Protein AF-A0A4Y2PBG9-F1 (afdb_monomer)

Organism: Araneus ventricosus (NCBI:txid182803)

Radius of gyration: 22.36 Å; Cα contacts (8 Å, |Δi|>4): 54; chains: 1; bounding box: 76×32×53 Å

Sequence (111 aa):
MTSKYPTTISFREKHNHELNTAKTLKHRDLSDDIKLKFIKLFRQDHSVASALKCHKTDLTLQYGDQYYVIAADGKYLPTYSVVNHLFKRVFHMEYGQYSEGEILQSLKEKL

Solvent-accessible surface area (backbone atoms only — not comparable to full-atom values): 6871 Å² total; per-residue (Å²): 139,80,68,97,73,71,88,80,86,78,86,79,89,76,64,100,60,77,74,93,42,78,67,61,74,48,78,64,68,62,41,66,70,55,52,52,50,51,53,54,35,45,76,66,74,36,49,65,70,53,39,51,48,52,52,50,54,52,45,40,69,74,42,49,90,51,24,69,68,50,53,69,37,44,44,75,36,64,54,69,68,60,48,42,54,50,48,52,52,52,50,36,69,77,60,48,91,54,52,75,68,52,46,56,50,58,56,61,76,75,108

Foldseek 3Di:
DDDPDDDDDDDPPDDPDDCPDVVVVDQDDADPVVLVQLLVCVVVVDDLVRSLVVLLVVLCVVQPVCSVVQCVRCNRRPDSVVSVVSSVVSCCVVPPPDDPVRSVVVVVVVD

Secondary structure (DSSP, 8-state):
---SS----------SS-SSSTTTTSPPPPPHHHHHHHHHHHHTT--HHHHHHHHHHHHHHHHGGGHHHHHTSTTTS--HHHHHHHHHHHHHHHHTT--HHHHHHHHHTT-

Mean predicted aligned error: 11.77 Å

pLDDT: mean 83.09, std 12.68, range [49.38, 97.38]

Structure (mmCIF, N/CA/C/O backbone):
data_AF-A0A4Y2PBG9-F1
#
_entry.id   AF-A0A4Y2PBG9-F1
#
loop_
_atom_site.group_PDB
_atom_site.id
_atom_site.type_symbol
_atom_site.label_atom_id
_atom_site.label_alt_id
_atom_site.label_comp_id
_atom_site.label_asym_id
_atom_site.label_entity_id
_atom_site.label_seq_id
_atom_site.pdbx_PDB_ins_code
_atom_site.Cartn_x
_atom_site.Cartn_y
_atom_site.Cartn_z
_atom_site.occupancy
_atom_site.B_iso_or_equiv
_atom_site.auth_seq_id
_atom_site.auth_comp_id
_atom_site.auth_asym_id
_atom_site.auth_atom_id
_atom_site.pdbx_PDB_model_num
ATOM 1 N N . MET A 1 1 ? 48.448 -15.660 -22.461 1.00 51.66 1 MET A N 1
ATOM 2 C CA . MET A 1 1 ? 47.494 -15.907 -23.564 1.00 51.66 1 MET A CA 1
ATOM 3 C C . MET A 1 1 ? 46.320 -14.950 -23.394 1.00 51.66 1 MET A C 1
ATOM 5 O O . MET A 1 1 ? 45.398 -15.251 -22.650 1.00 51.66 1 MET A O 1
ATOM 9 N N . THR A 1 2 ? 46.390 -13.756 -23.975 1.00 61.50 2 THR A N 1
ATOM 10 C CA . THR A 1 2 ? 45.297 -12.770 -23.956 1.00 61.50 2 THR A CA 1
ATOM 11 C C . THR A 1 2 ? 44.381 -13.024 -2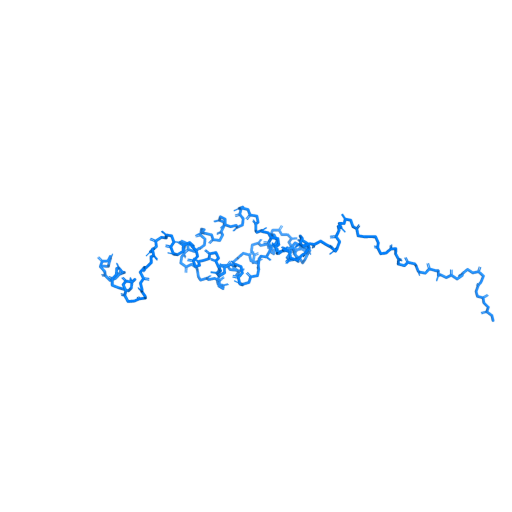5.156 1.00 61.50 2 THR A C 1
ATOM 13 O O . THR A 1 2 ? 44.857 -13.128 -26.284 1.00 61.50 2 THR A O 1
ATOM 16 N N . SER A 1 3 ? 43.075 -13.199 -24.915 1.00 69.50 3 SER A N 1
ATOM 17 C CA . SER A 1 3 ? 42.082 -13.439 -25.975 1.00 69.50 3 SER A CA 1
ATOM 18 C C . SER A 1 3 ? 42.067 -12.277 -26.972 1.00 69.50 3 SER A C 1
ATOM 20 O O . SER A 1 3 ? 42.042 -11.117 -26.565 1.00 69.50 3 SER A O 1
ATOM 22 N N . LYS A 1 4 ? 42.047 -12.589 -28.276 1.00 80.12 4 LYS A N 1
ATOM 23 C CA . LYS A 1 4 ? 42.030 -11.616 -29.387 1.00 80.12 4 LYS A CA 1
ATOM 24 C C . LYS A 1 4 ? 40.812 -10.677 -29.348 1.00 80.12 4 LYS A C 1
ATOM 26 O O . LYS A 1 4 ? 40.863 -9.600 -29.931 1.00 80.12 4 LYS A O 1
ATOM 31 N N . TYR A 1 5 ? 39.751 -11.066 -28.636 1.00 78.12 5 TYR A N 1
ATOM 32 C CA . TYR A 1 5 ? 38.536 -10.275 -28.444 1.00 78.12 5 TYR A CA 1
ATOM 33 C C . TYR A 1 5 ? 38.080 -10.377 -26.982 1.00 78.12 5 TYR A C 1
ATOM 35 O O . TYR A 1 5 ? 37.309 -11.275 -26.632 1.00 78.12 5 TYR A O 1
ATOM 43 N N . PRO A 1 6 ? 38.586 -9.514 -26.089 1.00 83.00 6 PRO A N 1
ATOM 44 C CA . PRO A 1 6 ? 38.102 -9.475 -24.718 1.00 83.00 6 PRO A CA 1
ATOM 45 C C . PRO A 1 6 ? 36.649 -8.982 -24.697 1.00 83.00 6 PRO A C 1
ATOM 47 O O . PRO A 1 6 ? 36.304 -8.001 -25.352 1.00 83.00 6 PRO A O 1
ATOM 50 N N . THR A 1 7 ? 35.783 -9.655 -23.935 1.00 82.44 7 THR A N 1
ATOM 51 C CA . THR A 1 7 ? 34.431 -9.144 -23.670 1.00 82.44 7 THR A CA 1
ATOM 52 C C . THR A 1 7 ? 34.541 -8.003 -22.668 1.00 82.44 7 THR A C 1
ATOM 54 O O . THR A 1 7 ? 34.834 -8.222 -21.495 1.00 82.44 7 THR A O 1
ATOM 57 N N . THR A 1 8 ? 34.337 -6.775 -23.134 1.00 80.44 8 THR A N 1
ATOM 58 C CA . THR A 1 8 ? 34.349 -5.583 -22.284 1.00 80.44 8 THR A CA 1
ATOM 59 C C . THR A 1 8 ? 32.931 -5.280 -21.814 1.00 80.44 8 THR A C 1
ATOM 61 O O . THR A 1 8 ? 32.081 -4.873 -22.603 1.00 80.44 8 THR A O 1
ATOM 64 N N . ILE A 1 9 ? 32.672 -5.465 -20.519 1.00 81.25 9 ILE A N 1
ATOM 65 C CA . ILE A 1 9 ? 31.427 -5.038 -19.874 1.00 81.25 9 ILE A CA 1
ATOM 66 C C . ILE A 1 9 ? 31.662 -3.632 -19.322 1.00 81.25 9 ILE A C 1
ATOM 68 O O . ILE A 1 9 ? 32.533 -3.433 -18.480 1.00 81.25 9 ILE A O 1
ATOM 72 N N . SER A 1 10 ? 30.895 -2.653 -19.801 1.00 80.38 10 SER A N 1
ATOM 73 C CA . SER A 1 10 ? 30.950 -1.272 -19.313 1.00 80.38 10 SER A CA 1
ATOM 74 C C . SER A 1 10 ? 29.605 -0.869 -18.715 1.00 80.38 10 SER A C 1
ATOM 76 O O . SER A 1 10 ? 28.598 -0.845 -19.432 1.00 80.38 10 SER A O 1
ATOM 78 N N . PHE A 1 11 ? 29.585 -0.502 -17.436 1.00 80.06 11 PHE A N 1
ATOM 79 C CA . PHE A 1 11 ? 28.423 0.124 -16.810 1.00 80.06 11 PHE A CA 1
ATOM 80 C C . PHE A 1 11 ? 28.412 1.608 -17.169 1.00 80.06 11 PHE A C 1
ATOM 82 O O . PHE A 1 11 ? 29.394 2.313 -16.970 1.00 80.06 11 PHE A O 1
ATOM 89 N N . ARG A 1 12 ? 27.315 2.080 -17.767 1.00 79.44 12 ARG A N 1
ATOM 90 C CA . ARG A 1 12 ? 27.200 3.475 -18.223 1.00 79.44 12 ARG A CA 1
ATOM 91 C C . ARG A 1 12 ? 26.675 4.425 -17.148 1.00 79.44 12 ARG A C 1
ATOM 93 O O . ARG A 1 12 ? 26.706 5.622 -17.389 1.00 79.44 12 ARG A O 1
ATOM 100 N N . GLU A 1 13 ? 26.138 3.897 -16.042 1.00 71.81 13 GLU A N 1
ATOM 101 C CA . GLU A 1 13 ? 25.534 4.659 -14.928 1.00 71.81 13 GLU A CA 1
ATOM 102 C C . GLU A 1 13 ? 24.562 5.768 -15.382 1.00 71.81 13 GLU A C 1
ATOM 104 O O . GLU A 1 13 ? 24.340 6.770 -14.708 1.00 71.81 13 GLU A O 1
ATOM 109 N N . LYS A 1 14 ? 23.957 5.600 -16.565 1.00 77.69 14 LYS A N 1
ATOM 110 C CA . LYS A 1 14 ? 22.992 6.546 -17.118 1.00 77.69 14 LYS A CA 1
ATOM 111 C C . LYS A 1 14 ? 21.604 6.161 -16.647 1.00 77.69 14 LYS A C 1
ATOM 113 O O . LYS A 1 14 ? 21.014 5.204 -17.144 1.00 77.69 14 LYS A O 1
ATOM 118 N N . HIS A 1 15 ? 21.087 6.947 -15.718 1.00 73.06 15 HIS A N 1
ATOM 119 C CA . HIS A 1 15 ? 19.697 6.889 -15.303 1.00 73.06 15 HIS A CA 1
ATOM 120 C C . HIS A 1 15 ? 18.864 7.794 -16.211 1.00 73.06 15 HIS A C 1
ATOM 122 O O . HIS A 1 15 ? 19.316 8.843 -16.665 1.00 73.06 15 HIS A O 1
ATOM 128 N N . ASN A 1 16 ? 17.631 7.386 -16.491 1.00 71.81 16 ASN A N 1
ATOM 129 C CA . ASN A 1 16 ? 16.661 8.191 -17.240 1.00 71.81 16 ASN A CA 1
ATOM 130 C C . ASN A 1 16 ? 15.957 9.245 -16.360 1.00 71.81 16 ASN A C 1
ATOM 132 O O . ASN A 1 16 ? 14.939 9.803 -16.760 1.00 71.81 16 ASN A O 1
ATOM 136 N N . HIS A 1 17 ? 16.478 9.485 -15.157 1.00 63.84 17 HIS A N 1
ATOM 137 C CA . HIS A 1 17 ? 15.985 10.449 -14.183 1.00 63.84 17 HIS A CA 1
ATOM 138 C C . HIS A 1 17 ? 17.124 10.885 -13.253 1.00 63.84 17 HIS A C 1
ATOM 140 O O . HIS A 1 17 ? 18.128 10.188 -13.103 1.00 63.84 17 HIS A O 1
ATOM 146 N N . GLU A 1 18 ? 16.963 12.047 -12.625 1.00 75.19 18 GLU A N 1
ATOM 147 C CA . GLU A 1 18 ? 17.912 12.568 -11.643 1.00 75.19 18 GLU A CA 1
ATOM 148 C C . GLU A 1 18 ? 17.862 11.735 -10.358 1.00 75.19 18 GLU A C 1
ATOM 150 O O . GLU A 1 18 ? 16.796 11.556 -9.773 1.00 75.19 18 GLU A O 1
ATOM 155 N N . LEU A 1 19 ? 19.016 11.236 -9.908 1.00 72.81 19 LEU A N 1
ATOM 156 C CA . LEU A 1 19 ? 19.114 10.466 -8.665 1.00 72.81 19 LEU A CA 1
ATOM 157 C C . LEU A 1 19 ? 19.357 11.342 -7.431 1.00 72.81 19 LEU A C 1
ATOM 159 O O . LEU A 1 19 ? 18.851 11.037 -6.356 1.00 72.81 19 LEU A O 1
ATOM 163 N N . ASN A 1 20 ? 20.071 12.460 -7.585 1.00 71.75 20 ASN A N 1
ATOM 164 C CA . ASN A 1 20 ? 20.517 13.322 -6.484 1.00 71.75 20 ASN A CA 1
ATOM 165 C C . ASN A 1 20 ? 19.610 14.542 -6.263 1.00 71.75 20 ASN A C 1
ATOM 167 O O . ASN A 1 20 ? 20.096 15.645 -6.020 1.00 71.75 20 ASN A O 1
ATOM 171 N N . THR A 1 21 ? 18.291 14.378 -6.356 1.00 72.69 21 THR A N 1
ATOM 172 C CA . THR A 1 21 ? 17.345 15.439 -5.994 1.00 72.69 21 THR A CA 1
ATOM 173 C C . THR A 1 21 ? 16.477 15.039 -4.809 1.00 72.69 21 THR A C 1
ATOM 175 O O . THR A 1 21 ? 16.159 13.876 -4.588 1.00 72.69 21 THR A O 1
ATOM 178 N N . ALA A 1 22 ? 16.013 16.027 -4.038 1.00 66.88 22 ALA A N 1
ATOM 179 C CA . ALA A 1 22 ? 15.063 15.780 -2.949 1.00 66.88 22 ALA A CA 1
ATOM 180 C C . ALA A 1 22 ? 13.763 15.106 -3.441 1.00 66.88 22 ALA A C 1
ATOM 182 O O . ALA A 1 22 ? 13.047 14.491 -2.655 1.00 66.88 22 ALA A O 1
ATOM 183 N N . LYS A 1 23 ? 13.458 15.197 -4.746 1.00 63.59 23 LYS A N 1
ATOM 184 C CA . LYS A 1 23 ? 12.358 14.471 -5.394 1.00 63.59 23 LYS A CA 1
ATOM 185 C C . LYS A 1 23 ? 12.576 12.958 -5.421 1.00 63.59 23 LYS A C 1
ATOM 187 O O . LYS A 1 23 ? 11.588 12.248 -5.290 1.00 63.59 23 LYS A O 1
ATOM 192 N N . THR A 1 24 ? 13.808 12.463 -5.527 1.00 60.94 24 THR A N 1
ATOM 193 C CA . THR A 1 24 ? 14.105 11.020 -5.486 1.00 60.94 24 THR A CA 1
ATOM 194 C C . THR A 1 24 ? 13.801 10.409 -4.116 1.00 60.94 24 THR A C 1
ATOM 196 O O . THR A 1 24 ? 13.465 9.234 -4.026 1.00 60.94 24 THR A O 1
ATOM 199 N N . LEU A 1 25 ? 13.873 11.216 -3.049 1.00 60.94 25 LEU A N 1
ATOM 200 C CA . LEU A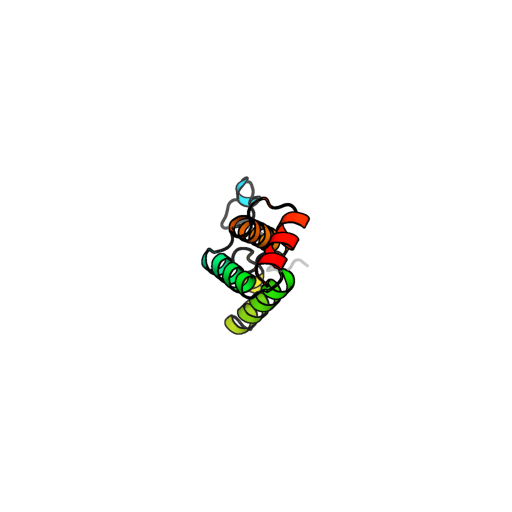 1 25 ? 13.501 10.818 -1.686 1.00 60.94 25 LEU A CA 1
ATOM 201 C C . LEU A 1 25 ? 11.990 10.898 -1.425 1.00 60.94 25 LEU A C 1
ATOM 203 O O . LEU A 1 25 ? 11.514 10.383 -0.413 1.00 60.94 25 LEU A O 1
ATOM 207 N N . LYS A 1 26 ? 11.216 11.552 -2.302 1.00 63.03 26 LYS A N 1
ATOM 208 C CA . LYS A 1 26 ? 9.762 11.614 -2.150 1.00 63.03 26 LYS A CA 1
ATOM 209 C C . LYS A 1 26 ? 9.162 10.290 -2.599 1.00 63.03 26 LYS A C 1
ATOM 211 O O . LYS A 1 26 ? 9.272 9.906 -3.761 1.00 63.03 26 LYS A O 1
ATOM 216 N N . HIS A 1 27 ? 8.475 9.616 -1.680 1.00 65.38 27 HIS A N 1
ATOM 217 C CA . HIS A 1 27 ? 7.612 8.501 -2.043 1.00 65.38 27 HIS A CA 1
ATOM 218 C C . HIS A 1 27 ? 6.594 8.974 -3.082 1.00 65.38 27 HIS A C 1
ATOM 220 O O . HIS A 1 27 ? 5.948 10.007 -2.908 1.00 65.38 27 HIS A O 1
ATOM 226 N N . ARG A 1 28 ? 6.492 8.231 -4.184 1.00 70.44 28 ARG A N 1
ATOM 227 C CA . ARG A 1 28 ? 5.559 8.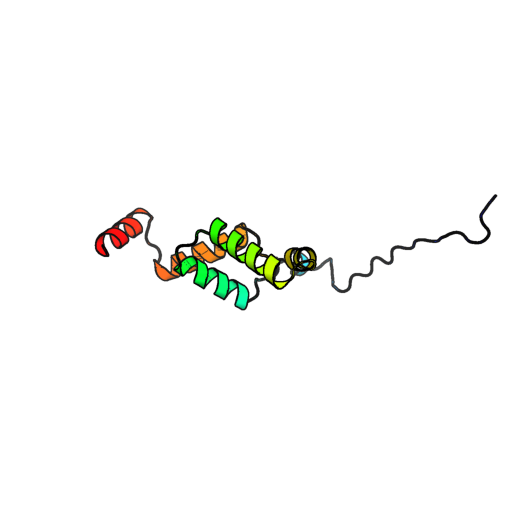538 -5.263 1.00 70.44 28 ARG A CA 1
ATOM 228 C C . ARG A 1 28 ? 4.130 8.455 -4.732 1.00 70.44 28 ARG A C 1
ATOM 230 O O . ARG A 1 28 ? 3.766 7.458 -4.111 1.00 70.44 28 ARG A O 1
ATOM 237 N N . ASP A 1 29 ? 3.338 9.493 -4.983 1.00 77.94 29 ASP A N 1
ATOM 238 C CA . ASP A 1 29 ? 1.928 9.497 -4.603 1.00 77.94 29 ASP A CA 1
ATOM 239 C C . ASP A 1 29 ? 1.171 8.377 -5.322 1.00 77.94 29 ASP A C 1
ATOM 241 O O . ASP A 1 29 ? 1.445 8.060 -6.485 1.00 77.94 29 ASP A O 1
ATOM 245 N N . LEU A 1 30 ? 0.182 7.794 -4.634 1.00 83.31 30 LEU A N 1
ATOM 246 C CA . LEU A 1 30 ? -0.731 6.854 -5.277 1.00 83.31 30 LEU A CA 1
ATOM 247 C C . LEU A 1 30 ? -1.444 7.521 -6.449 1.00 83.31 30 LEU A C 1
ATOM 249 O O . LEU A 1 30 ? -1.854 8.683 -6.359 1.00 83.31 30 LEU A O 1
ATOM 253 N N . SER A 1 31 ? -1.701 6.723 -7.485 1.00 87.81 31 SER A N 1
ATOM 254 C CA . SER A 1 31 ? -2.682 7.086 -8.505 1.00 87.81 31 SER A CA 1
ATOM 255 C C . SER A 1 31 ? -4.046 7.359 -7.868 1.00 87.81 31 SER A C 1
ATOM 257 O O . SER A 1 31 ? -4.463 6.635 -6.956 1.00 87.81 31 SER A O 1
ATOM 259 N N . ASP A 1 32 ? -4.764 8.366 -8.360 1.00 90.00 32 ASP A N 1
ATOM 260 C CA . ASP A 1 32 ? -6.076 8.731 -7.817 1.00 90.00 32 ASP A CA 1
ATOM 261 C C . ASP A 1 32 ? -7.106 7.605 -7.981 1.00 90.00 32 ASP A C 1
ATOM 263 O O . ASP A 1 32 ? -7.881 7.350 -7.059 1.00 90.00 32 ASP A O 1
ATOM 267 N N . ASP A 1 33 ? -7.019 6.828 -9.063 1.00 92.12 33 ASP A N 1
ATOM 268 C CA . ASP A 1 33 ? -7.843 5.629 -9.271 1.00 92.12 33 ASP A CA 1
ATOM 269 C C . ASP A 1 33 ? -7.669 4.598 -8.151 1.00 92.12 33 ASP A C 1
ATOM 271 O O . ASP A 1 33 ? -8.630 3.998 -7.664 1.00 92.12 33 ASP A O 1
ATOM 275 N N . ILE A 1 34 ? -6.426 4.403 -7.706 1.00 93.19 34 ILE A N 1
ATOM 276 C CA . ILE A 1 34 ? -6.098 3.413 -6.682 1.00 93.19 34 ILE A CA 1
ATOM 277 C C . ILE A 1 34 ? -6.505 3.943 -5.312 1.00 93.19 34 ILE A C 1
ATOM 279 O O . ILE A 1 34 ? -7.076 3.189 -4.522 1.00 93.19 34 ILE A O 1
ATOM 283 N N . LYS A 1 35 ? -6.315 5.243 -5.045 1.00 93.31 35 LYS A N 1
ATOM 284 C CA . LYS A 1 35 ? -6.869 5.884 -3.842 1.00 93.31 35 LYS A CA 1
ATOM 285 C C . LYS A 1 35 ? -8.380 5.675 -3.769 1.00 93.31 35 LYS A C 1
ATOM 287 O O . LYS A 1 35 ? -8.875 5.230 -2.736 1.00 93.31 35 LYS A O 1
ATOM 292 N N . LEU A 1 36 ? -9.101 5.941 -4.859 1.00 94.62 36 LEU A N 1
ATOM 293 C CA . LEU A 1 36 ? -10.552 5.776 -4.916 1.00 94.62 36 LEU A CA 1
ATOM 294 C C . LEU A 1 36 ? -10.965 4.313 -4.711 1.00 94.62 36 LEU A C 1
ATOM 296 O O . LEU A 1 36 ? -11.927 4.043 -3.992 1.00 94.62 36 LEU A O 1
ATOM 300 N N . LYS A 1 37 ? -10.221 3.365 -5.289 1.00 95.44 37 LYS A N 1
ATOM 301 C CA . LYS A 1 37 ? -10.430 1.929 -5.065 1.00 95.44 37 LYS A CA 1
ATOM 302 C C . LYS A 1 37 ? -10.283 1.550 -3.589 1.00 95.44 37 LYS A C 1
ATOM 304 O O . LYS A 1 37 ? -11.157 0.870 -3.060 1.00 95.44 37 LYS A O 1
ATOM 309 N N . PHE A 1 38 ? -9.236 2.018 -2.907 1.00 96.00 38 PHE A N 1
ATOM 310 C CA . PHE A 1 38 ? -9.068 1.773 -1.470 1.00 96.00 38 PHE A CA 1
ATOM 311 C C . PHE A 1 38 ? -10.178 2.411 -0.634 1.00 96.00 38 PHE A C 1
ATOM 313 O O . PHE A 1 38 ? -10.709 1.752 0.252 1.00 96.00 38 PHE A O 1
ATOM 320 N N . ILE A 1 39 ? -10.589 3.642 -0.950 1.00 94.25 39 ILE A N 1
ATOM 321 C CA . ILE A 1 39 ? -11.712 4.306 -0.267 1.00 94.25 39 ILE A CA 1
ATOM 322 C C . ILE A 1 39 ? -12.996 3.476 -0.389 1.00 94.25 39 ILE A C 1
ATOM 324 O O . ILE A 1 39 ? -13.704 3.298 0.600 1.00 94.25 39 ILE A O 1
ATOM 328 N N . LYS A 1 40 ? -13.285 2.927 -1.577 1.00 95.19 40 LYS A N 1
ATOM 329 C CA . LYS A 1 40 ? -14.437 2.034 -1.779 1.00 95.19 40 LYS A CA 1
ATOM 330 C C . LYS A 1 40 ? -14.346 0.777 -0.912 1.00 95.19 40 LYS A C 1
ATOM 332 O O . LYS A 1 40 ? -15.336 0.431 -0.282 1.00 95.19 40 LYS A O 1
ATOM 337 N N . LEU A 1 41 ? -13.172 0.148 -0.835 1.00 95.81 41 LEU A N 1
ATOM 338 C CA . LEU A 1 41 ? -12.954 -1.030 0.014 1.00 95.81 41 LEU A CA 1
ATOM 339 C C . LEU A 1 41 ? -13.155 -0.707 1.502 1.00 95.81 41 LEU A C 1
ATOM 341 O O . LEU A 1 41 ? -13.781 -1.483 2.214 1.00 95.81 41 LEU A O 1
ATOM 345 N N . PHE A 1 42 ? -12.682 0.445 1.977 1.00 94.25 42 PHE A N 1
ATOM 346 C CA . PHE A 1 42 ? -12.871 0.844 3.377 1.00 94.25 42 PHE A CA 1
ATOM 347 C C . PHE A 1 42 ? -14.341 1.050 3.737 1.00 94.25 42 PHE A C 1
ATOM 349 O O . PHE A 1 42 ? -14.762 0.655 4.815 1.00 94.25 42 PHE A O 1
ATOM 356 N N . ARG A 1 43 ? -15.131 1.610 2.814 1.00 90.69 43 ARG A N 1
ATOM 357 C CA . ARG A 1 43 ? -16.588 1.758 2.972 1.00 90.69 43 ARG A CA 1
ATOM 358 C C . ARG A 1 43 ? -17.352 0.437 2.922 1.00 90.69 43 ARG A C 1
ATOM 360 O O . ARG A 1 43 ? -18.524 0.405 3.262 1.00 90.69 43 ARG A O 1
ATOM 367 N N . GLN A 1 44 ? -16.700 -0.625 2.462 1.00 91.88 44 GLN A N 1
ATOM 368 C CA . GLN A 1 44 ? -17.194 -2.000 2.482 1.00 91.88 44 GLN A CA 1
ATOM 369 C C . GLN A 1 44 ? -16.628 -2.769 3.690 1.00 91.88 44 GLN A C 1
ATOM 371 O O . GLN A 1 44 ? -16.474 -3.985 3.630 1.00 91.88 44 GLN A O 1
ATOM 376 N N . ASP A 1 45 ? -16.243 -2.056 4.754 1.00 89.19 45 ASP A N 1
ATOM 377 C CA .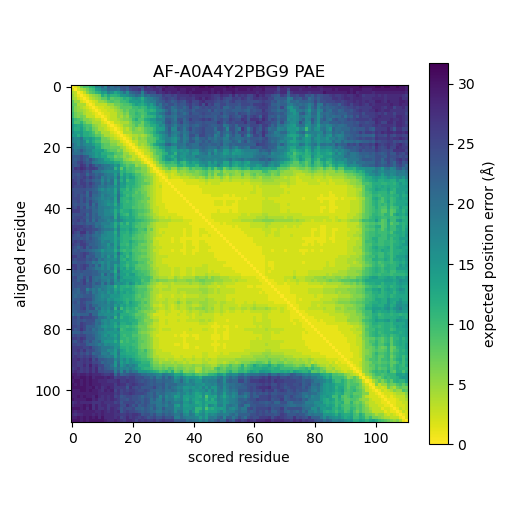 ASP A 1 45 ? -15.718 -2.597 6.013 1.00 89.19 45 ASP A CA 1
ATOM 378 C C . ASP A 1 45 ? -14.411 -3.402 5.891 1.00 89.19 45 ASP A C 1
ATOM 380 O O . ASP A 1 45 ? -14.026 -4.156 6.791 1.00 89.19 45 ASP A O 1
ATOM 384 N N . HIS A 1 46 ? -13.653 -3.224 4.803 1.00 94.00 46 HIS A N 1
ATOM 385 C CA . HIS A 1 46 ? -12.330 -3.831 4.712 1.00 94.00 46 HIS A CA 1
ATOM 386 C C . HIS A 1 46 ? -11.322 -3.099 5.601 1.00 94.00 46 HIS A C 1
ATOM 388 O O . HIS A 1 46 ? -11.076 -1.899 5.462 1.00 94.00 46 HIS A O 1
ATOM 394 N N . SER A 1 47 ? -10.620 -3.866 6.437 1.00 93.88 47 SER A N 1
ATOM 395 C CA . SER A 1 47 ? -9.409 -3.395 7.109 1.00 93.88 47 SER A CA 1
ATOM 396 C C . SER A 1 47 ? -8.293 -3.088 6.105 1.00 93.88 47 SER A C 1
ATOM 398 O O . SER A 1 47 ? -8.273 -3.615 4.992 1.00 93.88 47 SER A O 1
ATOM 400 N N . VAL A 1 48 ? -7.296 -2.299 6.518 1.00 95.75 48 VAL A N 1
ATOM 401 C CA . VAL A 1 48 ? -6.111 -1.969 5.699 1.00 95.75 48 VAL A CA 1
ATOM 402 C C . VAL A 1 48 ? -5.456 -3.224 5.109 1.00 95.75 48 VAL A C 1
ATOM 404 O O . VAL A 1 48 ? -5.148 -3.268 3.918 1.00 95.75 48 VAL A O 1
ATOM 407 N N . ALA A 1 49 ? -5.269 -4.264 5.928 1.00 96.69 49 ALA A N 1
ATOM 408 C CA . ALA A 1 49 ? -4.662 -5.522 5.499 1.00 96.69 49 ALA A CA 1
ATOM 409 C C . ALA A 1 49 ? -5.543 -6.279 4.492 1.00 96.69 49 ALA A C 1
ATOM 411 O O . ALA A 1 49 ? -5.039 -6.766 3.477 1.00 96.69 49 ALA A O 1
ATOM 412 N N . SER A 1 50 ? -6.853 -6.346 4.750 1.00 97.38 50 SER A N 1
ATOM 413 C CA . SER A 1 50 ? -7.819 -6.997 3.860 1.00 97.38 50 SER A CA 1
ATOM 414 C C . SER A 1 50 ? -7.912 -6.274 2.512 1.00 97.38 50 SER A C 1
ATOM 416 O O . SER A 1 50 ? -7.777 -6.902 1.463 1.00 97.38 50 SER A O 1
ATOM 418 N N . ALA A 1 51 ? -8.018 -4.943 2.526 1.00 97.25 51 ALA A N 1
ATOM 419 C CA . ALA A 1 51 ? -8.078 -4.119 1.323 1.00 97.25 51 ALA A CA 1
ATOM 420 C C . ALA A 1 51 ? -6.810 -4.258 0.465 1.00 97.25 51 ALA A C 1
ATOM 422 O O . ALA A 1 51 ? -6.891 -4.392 -0.756 1.00 97.25 51 ALA A O 1
ATOM 423 N N . LEU A 1 52 ? -5.627 -4.283 1.094 1.00 96.88 52 LEU A N 1
ATOM 424 C CA . LEU A 1 52 ? -4.362 -4.536 0.395 1.00 96.88 52 LEU A CA 1
ATOM 425 C C . LEU A 1 52 ? -4.311 -5.923 -0.233 1.00 96.88 52 LEU A C 1
ATOM 427 O O . LEU A 1 52 ? -3.805 -6.067 -1.344 1.00 96.88 52 LEU A O 1
ATOM 431 N N . LYS A 1 53 ? -4.822 -6.940 0.465 1.00 97.19 53 LYS A N 1
ATOM 432 C CA . LYS A 1 53 ? -4.899 -8.299 -0.069 1.00 97.19 53 LYS A CA 1
ATOM 433 C C . LYS A 1 53 ? -5.810 -8.350 -1.296 1.00 97.19 53 LYS A C 1
ATOM 435 O O . LYS A 1 53 ? -5.368 -8.850 -2.322 1.00 97.19 53 LYS A O 1
ATOM 440 N N . CYS A 1 54 ? -7.011 -7.772 -1.223 1.00 96.88 54 CYS A N 1
ATOM 441 C CA . CYS A 1 54 ? -7.912 -7.648 -2.374 1.00 96.88 54 CYS A CA 1
ATOM 442 C C . CYS A 1 54 ? -7.230 -6.935 -3.545 1.00 96.88 54 CYS A C 1
ATOM 444 O O . CYS A 1 54 ? -7.203 -7.456 -4.655 1.00 96.88 54 CYS A O 1
ATOM 446 N N . HIS A 1 55 ? -6.593 -5.789 -3.292 1.00 96.62 55 HIS A N 1
ATOM 447 C CA . HIS A 1 55 ? -5.917 -5.033 -4.341 1.00 96.62 55 HIS A CA 1
ATOM 448 C C . HIS A 1 55 ? -4.776 -5.817 -5.009 1.00 96.62 55 HIS A C 1
ATOM 450 O O . HIS A 1 55 ? -4.637 -5.766 -6.230 1.00 96.62 55 HIS A O 1
ATOM 456 N N . LYS A 1 56 ? -3.989 -6.569 -4.228 1.00 96.06 56 LYS A N 1
ATOM 457 C CA . LYS A 1 56 ? -2.946 -7.461 -4.757 1.00 96.06 56 LYS A CA 1
ATOM 458 C C . LYS A 1 56 ? -3.537 -8.554 -5.638 1.00 96.06 56 LYS A C 1
ATOM 460 O O . LYS A 1 56 ? -3.051 -8.730 -6.747 1.00 96.06 56 LYS A O 1
ATOM 465 N N . THR A 1 57 ? -4.587 -9.233 -5.175 1.00 96.69 57 THR A N 1
ATOM 466 C CA . THR A 1 57 ? -5.279 -10.263 -5.962 1.00 96.69 57 THR A CA 1
ATOM 467 C C . THR A 1 57 ? -5.781 -9.701 -7.290 1.00 96.69 57 THR A C 1
ATOM 469 O O . THR A 1 57 ? -5.549 -10.310 -8.331 1.00 96.69 57 THR A O 1
ATOM 472 N N . ASP A 1 58 ? -6.392 -8.515 -7.276 1.00 95.69 58 ASP A N 1
ATOM 473 C CA . ASP A 1 58 ? -6.882 -7.868 -8.495 1.00 95.69 58 ASP A CA 1
ATOM 474 C C . ASP A 1 58 ? -5.743 -7.515 -9.462 1.00 95.69 58 ASP A C 1
ATOM 476 O O . ASP A 1 58 ? -5.870 -7.730 -10.665 1.00 95.69 58 ASP A O 1
ATOM 480 N N . LEU A 1 59 ? -4.618 -6.996 -8.953 1.00 95.31 59 LEU A N 1
ATOM 481 C CA . LEU A 1 59 ? -3.436 -6.717 -9.776 1.00 95.31 59 LEU A CA 1
ATOM 482 C C . LEU A 1 59 ? -2.854 -8.000 -10.374 1.00 95.31 59 LEU A C 1
ATOM 484 O O . LEU A 1 59 ? -2.471 -8.007 -11.543 1.00 95.31 59 LEU A O 1
ATOM 488 N N . THR A 1 60 ? -2.787 -9.084 -9.599 1.00 96.25 60 THR A N 1
ATOM 489 C CA . THR A 1 60 ? -2.320 -10.380 -10.101 1.00 96.25 60 THR A CA 1
ATOM 490 C C . THR A 1 60 ? -3.239 -10.905 -11.201 1.00 96.25 60 THR A C 1
ATOM 492 O O . THR A 1 60 ? -2.745 -11.354 -12.230 1.00 96.25 60 THR A O 1
ATOM 495 N N . LEU A 1 61 ? -4.560 -10.790 -11.036 1.00 96.75 61 LEU A N 1
ATOM 496 C CA . LEU A 1 61 ? -5.525 -11.209 -12.054 1.00 96.75 61 LEU A CA 1
ATOM 497 C C . LEU A 1 61 ? -5.435 -10.355 -13.327 1.00 96.75 61 LEU A C 1
ATOM 499 O O . LEU A 1 61 ? -5.536 -10.884 -14.429 1.00 96.75 61 LEU A O 1
ATOM 503 N N . GLN A 1 62 ? -5.238 -9.043 -13.179 1.00 96.06 62 GLN A N 1
ATOM 504 C CA . GLN A 1 62 ? -5.192 -8.110 -14.304 1.00 96.06 62 GLN A CA 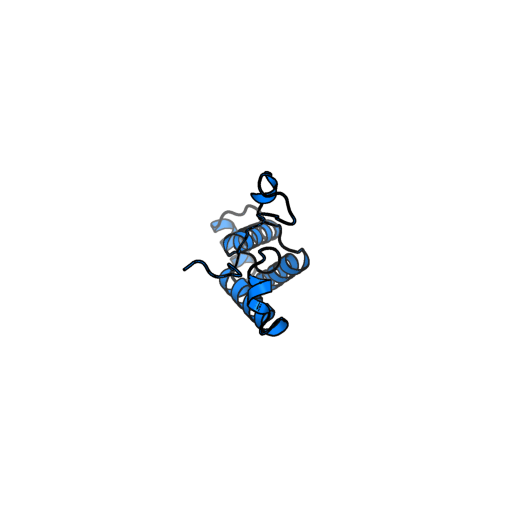1
ATOM 505 C C . GLN A 1 62 ? -3.912 -8.242 -15.138 1.00 96.06 62 GLN A C 1
ATOM 507 O O . GLN A 1 62 ? -3.974 -8.133 -16.361 1.00 96.06 62 GLN A O 1
ATOM 512 N N . TYR A 1 63 ? -2.759 -8.427 -14.491 1.00 95.19 63 TYR A N 1
ATOM 513 C CA . TYR A 1 63 ? -1.454 -8.365 -15.158 1.00 95.19 63 TYR A CA 1
ATOM 514 C C . TYR A 1 63 ? -0.764 -9.724 -15.308 1.00 95.19 63 TYR A C 1
ATOM 516 O O . TYR A 1 63 ? 0.224 -9.805 -16.037 1.00 95.19 63 TYR A O 1
ATOM 524 N N . GLY A 1 64 ? -1.254 -10.779 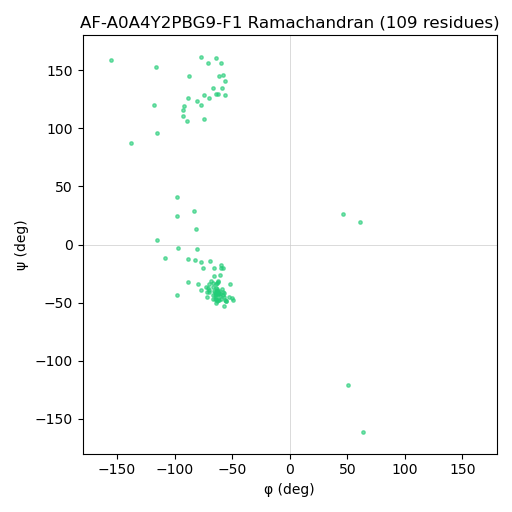-14.648 1.00 95.19 64 GLY A N 1
ATOM 525 C CA . GLY A 1 64 ? -0.693 -12.129 -14.738 1.00 95.19 64 GLY A CA 1
ATOM 526 C C . GLY A 1 64 ? 0.818 -12.131 -14.499 1.00 95.19 64 GLY A C 1
ATOM 527 O O . GLY A 1 64 ? 1.295 -11.641 -13.476 1.00 95.19 64 GLY A O 1
ATOM 528 N N . ASP A 1 65 ? 1.576 -12.603 -15.488 1.00 95.00 65 ASP A N 1
ATOM 529 C CA . ASP A 1 65 ? 3.043 -12.681 -15.444 1.00 95.00 65 ASP A CA 1
ATOM 530 C C . ASP A 1 65 ? 3.726 -11.312 -15.278 1.00 95.00 65 ASP A C 1
ATOM 532 O O . ASP A 1 65 ? 4.819 -11.213 -14.716 1.00 95.00 65 ASP A O 1
ATOM 536 N N . GLN A 1 66 ? 3.075 -10.226 -15.711 1.00 93.44 66 GLN A N 1
ATOM 537 C CA . GLN A 1 66 ? 3.596 -8.863 -15.565 1.00 93.44 66 GLN A CA 1
ATOM 538 C C . GLN A 1 66 ? 3.359 -8.271 -14.169 1.00 93.44 66 GLN A C 1
ATOM 540 O O . GLN A 1 66 ? 3.842 -7.171 -13.882 1.00 93.44 66 GLN A O 1
ATOM 545 N N . TYR A 1 67 ? 2.659 -8.988 -13.281 1.00 94.75 67 TYR A N 1
ATOM 546 C CA . TYR A 1 67 ? 2.349 -8.534 -11.926 1.00 94.75 67 TYR A CA 1
ATOM 547 C C . TYR A 1 67 ? 3.580 -7.999 -11.190 1.00 94.75 67 TYR A C 1
ATOM 549 O O . TYR A 1 67 ? 3.523 -6.909 -10.632 1.00 94.75 67 TYR A O 1
ATOM 557 N N . TYR A 1 68 ? 4.703 -8.721 -11.219 1.00 92.56 68 TYR A N 1
ATOM 558 C CA . TYR A 1 68 ? 5.906 -8.353 -10.463 1.00 92.56 68 TYR A CA 1
ATOM 559 C C . TYR A 1 68 ? 6.504 -7.011 -10.892 1.00 92.56 68 TYR A C 1
ATOM 561 O O . TYR A 1 68 ? 7.039 -6.283 -10.058 1.00 92.56 68 TYR A O 1
ATOM 569 N N . VAL A 1 69 ? 6.379 -6.662 -12.175 1.00 91.31 69 VAL A N 1
ATOM 570 C CA . VAL A 1 69 ? 6.867 -5.386 -12.712 1.00 91.31 69 VAL A CA 1
ATOM 571 C C . VAL A 1 69 ? 5.989 -4.239 -12.216 1.00 91.31 69 VAL A C 1
ATOM 573 O O . VAL A 1 69 ? 6.501 -3.224 -11.747 1.00 91.31 69 VAL A O 1
ATOM 576 N N . ILE A 1 70 ? 4.666 -4.415 -12.261 1.00 90.75 70 ILE A N 1
ATOM 577 C CA . ILE A 1 70 ? 3.701 -3.404 -11.808 1.00 90.75 70 ILE A CA 1
ATOM 578 C C . ILE A 1 70 ? 3.732 -3.247 -10.283 1.00 90.75 70 ILE A C 1
ATOM 580 O O . ILE A 1 70 ? 3.706 -2.131 -9.768 1.00 90.75 70 ILE A O 1
ATOM 584 N N . ALA A 1 71 ? 3.838 -4.358 -9.555 1.00 90.38 71 ALA A N 1
ATOM 585 C CA . ALA A 1 71 ? 3.873 -4.410 -8.098 1.00 90.38 71 ALA A CA 1
ATOM 586 C C . ALA A 1 71 ? 5.118 -3.744 -7.487 1.00 90.38 71 ALA A C 1
ATOM 588 O O . ALA A 1 71 ? 5.100 -3.383 -6.312 1.00 90.38 71 ALA A O 1
ATOM 589 N N . ALA A 1 72 ? 6.191 -3.577 -8.263 1.00 88.75 72 ALA A N 1
ATOM 590 C CA . ALA A 1 72 ? 7.394 -2.885 -7.811 1.00 88.75 72 ALA A CA 1
ATOM 591 C C . ALA A 1 72 ? 7.224 -1.353 -7.754 1.00 88.75 72 ALA A C 1
ATOM 593 O O . ALA A 1 72 ? 7.981 -0.678 -7.057 1.00 88.75 72 ALA A O 1
ATOM 594 N N . ASP A 1 73 ? 6.242 -0.788 -8.464 1.00 87.75 73 ASP A N 1
ATOM 595 C CA . ASP A 1 73 ? 5.992 0.654 -8.485 1.00 87.75 73 ASP A CA 1
ATOM 596 C C . ASP A 1 73 ? 4.954 1.036 -7.421 1.00 87.75 73 ASP A C 1
ATOM 598 O O . ASP A 1 73 ? 3.775 0.684 -7.507 1.00 87.75 73 ASP A O 1
ATOM 602 N N . GLY A 1 74 ? 5.386 1.826 -6.433 1.00 85.31 74 GLY A N 1
ATOM 603 C CA . GLY A 1 74 ? 4.546 2.307 -5.330 1.00 85.31 74 GLY A 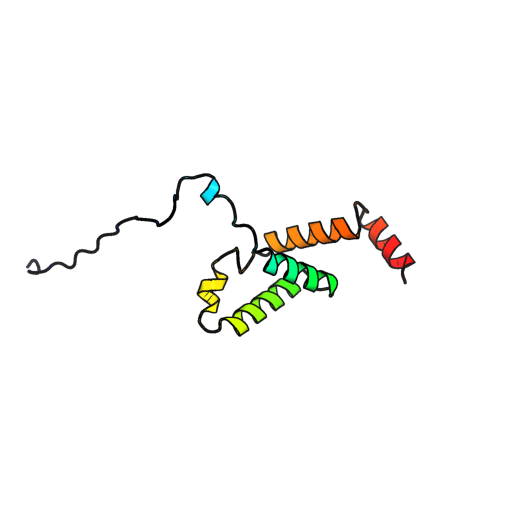CA 1
ATOM 604 C C . GLY A 1 74 ? 3.336 3.146 -5.761 1.00 85.31 74 GLY A C 1
ATOM 605 O O . GLY A 1 74 ? 2.389 3.282 -4.984 1.00 85.31 74 GLY A O 1
ATOM 606 N N . LYS A 1 75 ? 3.326 3.667 -7.000 1.00 88.94 75 LYS A N 1
ATOM 607 C CA . LYS A 1 75 ? 2.140 4.298 -7.603 1.00 88.94 75 LYS A CA 1
ATOM 608 C C . LYS A 1 75 ? 0.993 3.300 -7.770 1.00 88.94 75 LYS A C 1
ATOM 610 O O . LYS A 1 75 ? -0.163 3.699 -7.608 1.00 88.94 75 LYS A O 1
ATOM 615 N N . TYR A 1 76 ? 1.320 2.054 -8.130 1.00 90.00 76 TYR A N 1
ATOM 616 C CA . TYR A 1 76 ? 0.365 0.983 -8.411 1.00 90.00 76 TYR A CA 1
ATOM 617 C C . TYR A 1 76 ? 0.163 0.053 -7.220 1.00 90.00 76 TYR A C 1
ATOM 619 O O . TYR A 1 76 ? -0.975 -0.260 -6.893 1.00 90.00 76 TYR A O 1
ATOM 627 N N . LEU A 1 77 ? 1.235 -0.350 -6.537 1.00 93.44 77 LEU A N 1
ATOM 628 C CA . LEU A 1 77 ? 1.135 -1.157 -5.327 1.00 93.44 77 LEU A CA 1
ATOM 629 C C . LEU A 1 77 ? 1.669 -0.384 -4.115 1.00 93.44 77 LEU A C 1
ATOM 631 O O . LEU A 1 77 ? 2.872 -0.387 -3.852 1.00 93.44 77 LEU A O 1
ATOM 635 N N . PRO A 1 78 ? 0.791 0.274 -3.343 1.00 93.00 78 PRO A N 1
ATOM 636 C CA . PRO A 1 78 ? 1.220 1.022 -2.173 1.00 93.00 78 PRO A CA 1
ATOM 637 C C . PRO A 1 78 ? 1.669 0.097 -1.038 1.00 93.00 78 PRO A C 1
ATOM 639 O O . PRO A 1 78 ? 1.231 -1.049 -0.905 1.00 93.00 78 PRO A O 1
ATOM 642 N N . THR A 1 79 ? 2.508 0.630 -0.152 1.00 92.25 79 THR A N 1
ATOM 643 C CA . THR A 1 79 ? 2.892 -0.069 1.077 1.00 92.25 79 THR A CA 1
ATOM 644 C C . THR A 1 79 ? 1.776 -0.006 2.120 1.00 92.25 79 THR A C 1
ATOM 646 O O . THR A 1 79 ? 0.910 0.872 2.084 1.00 92.25 79 THR A O 1
ATOM 649 N N . TYR A 1 80 ? 1.835 -0.900 3.112 1.00 93.75 80 TYR A N 1
ATOM 650 C CA . TYR A 1 80 ? 0.891 -0.903 4.233 1.00 93.75 80 TYR A CA 1
ATOM 651 C C . TYR A 1 80 ? 0.798 0.453 4.930 1.00 93.75 80 TYR A C 1
ATOM 653 O O . TYR A 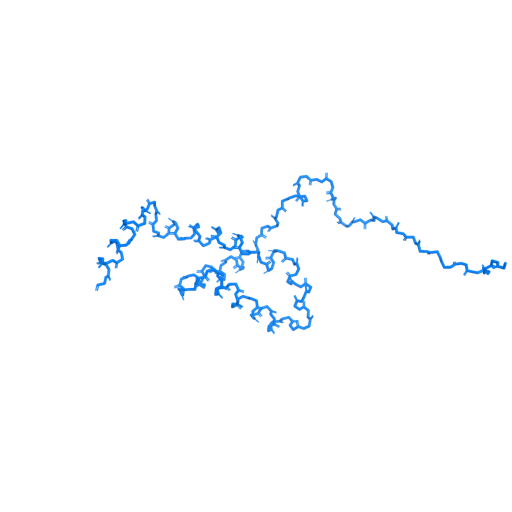1 80 ? -0.300 0.938 5.188 1.00 93.75 80 TYR A O 1
ATOM 661 N N . SER A 1 81 ? 1.946 1.084 5.190 1.00 92.31 81 SER A N 1
ATOM 662 C CA . SER A 1 81 ? 1.995 2.390 5.845 1.00 92.31 81 SER A CA 1
ATOM 663 C C . SER A 1 81 ? 1.177 3.422 5.074 1.00 92.31 81 SER A C 1
ATOM 665 O O . SER A 1 81 ? 0.331 4.092 5.662 1.00 92.31 81 SER A O 1
ATOM 667 N N . VAL A 1 82 ? 1.347 3.508 3.753 1.00 92.06 82 VAL A N 1
ATOM 668 C CA . VAL A 1 82 ? 0.638 4.506 2.942 1.00 92.06 82 VAL A CA 1
ATOM 669 C C . VAL A 1 82 ? -0.874 4.263 2.951 1.00 92.06 82 VAL A C 1
ATOM 671 O O . VAL A 1 82 ? -1.649 5.201 3.144 1.00 92.06 82 VAL A O 1
ATOM 674 N N . VAL A 1 83 ? -1.305 3.005 2.822 1.00 94.12 83 VAL A N 1
ATOM 675 C CA . VAL A 1 83 ? -2.735 2.653 2.876 1.00 94.12 83 VAL A CA 1
ATOM 676 C C . VAL A 1 83 ? -3.321 2.908 4.268 1.00 94.12 83 VAL A C 1
ATOM 678 O O . VAL A 1 83 ? -4.442 3.396 4.374 1.00 94.12 83 VAL A O 1
ATOM 681 N N . ASN A 1 84 ? -2.562 2.667 5.338 1.00 94.38 84 ASN A N 1
ATOM 682 C CA . ASN A 1 84 ? -2.984 2.959 6.708 1.00 94.38 84 ASN A CA 1
ATOM 683 C C . ASN A 1 84 ? -3.170 4.465 6.953 1.00 94.38 84 ASN A C 1
ATOM 685 O O . ASN A 1 84 ? -4.143 4.872 7.583 1.00 94.38 84 ASN A O 1
ATOM 689 N N . HIS A 1 85 ? -2.275 5.307 6.427 1.00 92.56 85 HIS A N 1
ATOM 690 C CA . HIS A 1 85 ? -2.446 6.762 6.489 1.00 92.56 85 HIS A CA 1
ATOM 691 C C . HIS A 1 85 ? -3.689 7.211 5.713 1.00 92.56 85 HIS A C 1
ATOM 693 O O . HIS A 1 85 ? -4.443 8.054 6.200 1.00 92.56 85 HIS A O 1
ATOM 699 N N . LEU A 1 86 ? -3.939 6.619 4.538 1.00 93.12 86 LEU A N 1
ATOM 700 C CA . LEU A 1 86 ? -5.154 6.885 3.769 1.00 93.12 86 LEU A CA 1
ATOM 701 C C . LEU A 1 86 ? -6.410 6.484 4.552 1.00 93.12 86 LEU A C 1
ATOM 703 O O . LEU A 1 86 ? -7.331 7.291 4.644 1.00 93.12 86 LEU A O 1
ATOM 707 N N . PHE A 1 87 ? -6.424 5.286 5.139 1.00 93.06 87 PHE A N 1
ATOM 708 C CA . PHE A 1 87 ? -7.529 4.789 5.957 1.00 93.06 87 PHE A CA 1
ATOM 709 C C . PHE A 1 87 ? -7.827 5.731 7.120 1.00 93.06 87 PHE A C 1
ATOM 711 O O . PHE A 1 87 ? -8.947 6.213 7.239 1.00 93.06 87 PHE A O 1
ATOM 718 N N . LYS A 1 88 ? -6.809 6.081 7.917 1.00 91.00 88 LYS A N 1
ATOM 719 C CA . LYS A 1 88 ? -6.960 7.019 9.037 1.00 91.00 88 LYS A CA 1
ATOM 720 C C . LYS A 1 88 ? -7.506 8.367 8.586 1.00 91.00 88 LYS A C 1
ATOM 722 O O . LYS A 1 88 ? -8.374 8.908 9.252 1.00 91.00 88 LYS A O 1
ATOM 727 N N . ARG A 1 89 ? -7.032 8.901 7.455 1.00 90.12 89 ARG A N 1
ATOM 728 C CA . ARG A 1 89 ? -7.522 10.177 6.916 1.00 90.12 89 ARG A CA 1
ATOM 729 C C . ARG A 1 89 ? -8.994 10.103 6.507 1.00 90.12 89 ARG A C 1
ATOM 731 O O . ARG A 1 89 ? -9.743 11.016 6.821 1.00 90.12 89 ARG A O 1
ATOM 738 N N . VAL A 1 90 ? -9.399 9.040 5.814 1.00 88.31 90 VAL A N 1
ATOM 739 C CA . VAL A 1 90 ? -10.795 8.833 5.387 1.00 88.31 90 VAL A CA 1
ATOM 740 C C . VAL A 1 90 ? -11.697 8.646 6.601 1.00 88.31 90 VAL A C 1
ATOM 742 O O . VAL A 1 90 ? -12.714 9.319 6.719 1.00 88.31 90 VAL A O 1
ATOM 745 N N . PHE A 1 91 ? -11.274 7.802 7.539 1.00 85.44 91 PHE A N 1
ATOM 746 C CA . PHE A 1 91 ? -11.986 7.557 8.784 1.00 85.44 91 PHE A CA 1
ATOM 747 C C . PHE A 1 91 ? -12.130 8.842 9.610 1.00 85.44 91 PHE A C 1
ATOM 749 O O . PHE A 1 91 ? -13.212 9.163 10.084 1.00 85.44 91 PHE A O 1
ATOM 756 N N . HIS A 1 92 ? -11.069 9.642 9.698 1.00 84.19 92 HIS A N 1
ATOM 757 C CA . HIS A 1 92 ? -11.102 10.941 10.362 1.00 84.19 92 HIS A CA 1
ATOM 758 C C . HIS A 1 92 ? -12.035 11.951 9.683 1.00 84.19 92 HIS A C 1
ATOM 760 O O . HIS A 1 92 ? -12.639 12.776 10.354 1.00 84.19 92 HIS A O 1
ATOM 766 N N . MET A 1 93 ? -12.167 11.910 8.356 1.00 82.00 93 MET A N 1
ATOM 767 C CA . MET A 1 93 ? -13.121 12.764 7.645 1.00 82.00 93 MET A CA 1
ATOM 768 C C . MET A 1 93 ? -14.574 12.340 7.881 1.00 82.00 93 MET A C 1
ATOM 770 O O . MET A 1 93 ? -15.442 13.203 7.964 1.00 82.00 93 MET A O 1
ATOM 774 N N . GLU A 1 94 ? -14.848 11.035 7.956 1.00 76.50 94 GLU A N 1
ATOM 775 C CA . GLU A 1 94 ? -16.210 10.510 8.128 1.00 76.50 94 GLU A CA 1
ATOM 776 C C . GLU A 1 94 ? -16.688 10.579 9.588 1.00 76.50 94 GLU A C 1
ATOM 778 O O . GLU A 1 94 ? -17.863 10.848 9.831 1.00 76.50 94 GLU A O 1
ATOM 783 N N . TYR A 1 95 ? -15.780 10.398 10.551 1.00 70.44 95 TYR A N 1
ATOM 784 C CA . TYR A 1 95 ? -16.085 10.361 11.985 1.00 70.44 95 TYR A CA 1
ATOM 785 C C . TYR A 1 95 ? -15.455 11.520 12.782 1.00 70.44 95 TYR A C 1
ATOM 787 O O . TYR A 1 95 ? -15.576 11.560 13.991 1.00 70.44 95 TYR A O 1
ATOM 795 N N . GLY A 1 96 ? -14.781 12.490 12.167 1.00 67.88 96 GLY A N 1
ATOM 796 C CA . GLY A 1 96 ? -14.227 13.655 12.877 1.00 67.88 96 GLY A CA 1
ATOM 797 C C . GLY A 1 96 ? -13.136 13.348 13.924 1.00 67.88 96 GLY A C 1
ATOM 798 O O . GLY A 1 96 ? -12.482 12.303 13.910 1.00 67.88 96 GLY A O 1
ATOM 799 N N . GLN A 1 97 ? -12.911 14.308 14.835 1.00 64.06 97 GLN A N 1
ATOM 800 C CA . GLN A 1 97 ? -11.983 14.235 15.983 1.00 64.06 97 GLN A CA 1
ATOM 801 C C . GLN A 1 97 ? -12.592 13.528 17.209 1.00 64.06 97 GLN A C 1
ATOM 803 O O . GLN A 1 97 ? -12.223 13.842 18.335 1.00 64.06 97 GLN A O 1
ATOM 808 N N . TYR A 1 98 ? -13.521 12.590 17.034 1.00 58.69 98 TYR A N 1
ATOM 809 C CA . TYR A 1 98 ? -14.010 11.837 18.185 1.00 58.69 98 TYR A CA 1
ATOM 810 C C . TYR A 1 98 ? -12.867 11.004 18.783 1.00 58.69 98 TYR A C 1
ATOM 812 O O . TYR A 1 98 ? -12.152 10.282 18.080 1.00 58.69 98 TYR A O 1
ATOM 820 N N . SER A 1 99 ? -12.685 11.114 20.093 1.00 61.34 99 SER A N 1
ATOM 821 C CA . SER A 1 99 ? -11.894 10.162 20.867 1.00 61.34 99 SER A CA 1
ATOM 822 C C . SER A 1 99 ? -12.497 8.757 20.733 1.00 61.34 99 SER A C 1
ATOM 824 O O . SER A 1 99 ? -13.682 8.597 20.444 1.00 61.34 99 SER A O 1
ATOM 826 N N . GLU A 1 100 ? -11.694 7.711 20.939 1.00 60.22 100 GLU A N 1
ATOM 827 C CA . GLU A 1 100 ? -12.125 6.311 20.769 1.00 60.22 100 GLU A CA 1
ATOM 828 C C . GLU A 1 100 ? -13.426 5.985 21.538 1.00 60.22 100 GLU A C 1
ATOM 830 O O . GLU A 1 100 ? -14.281 5.251 21.040 1.00 60.22 100 GLU A O 1
ATOM 835 N N . GLY A 1 101 ? -13.627 6.610 22.706 1.00 61.78 101 GLY A N 1
ATOM 836 C CA . GLY A 1 101 ? -14.859 6.502 23.492 1.00 61.78 101 GLY A CA 1
ATOM 837 C C . GLY A 1 101 ? -16.075 7.194 22.865 1.00 61.78 101 GLY A C 1
ATOM 838 O O . GLY A 1 101 ? -17.172 6.639 22.890 1.00 61.78 101 GLY A O 1
ATOM 839 N N . GLU A 1 102 ? -15.894 8.365 22.255 1.00 66.62 102 GLU A N 1
ATOM 840 C CA . GLU A 1 102 ? -16.966 9.102 21.570 1.00 66.62 102 GLU A CA 1
ATOM 841 C C . GLU A 1 102 ? -17.401 8.392 20.278 1.00 66.62 102 GLU A C 1
ATOM 843 O O . GLU A 1 102 ? -18.591 8.352 19.960 1.00 66.62 102 GLU A O 1
ATOM 848 N N . ILE A 1 103 ? -16.465 7.739 19.577 1.00 68.62 103 ILE A N 1
ATOM 849 C CA . ILE A 1 103 ? -16.773 6.920 18.394 1.00 68.62 103 ILE A CA 1
ATOM 850 C C . ILE A 1 103 ? -17.650 5.732 18.791 1.00 68.62 103 ILE A C 1
ATOM 852 O O . ILE A 1 103 ? -18.705 5.521 18.190 1.00 68.62 103 ILE A O 1
ATOM 856 N N . LEU A 1 104 ? -17.251 4.981 19.822 1.00 68.44 104 LEU A N 1
ATOM 857 C CA . LEU A 1 104 ? -18.017 3.837 20.328 1.00 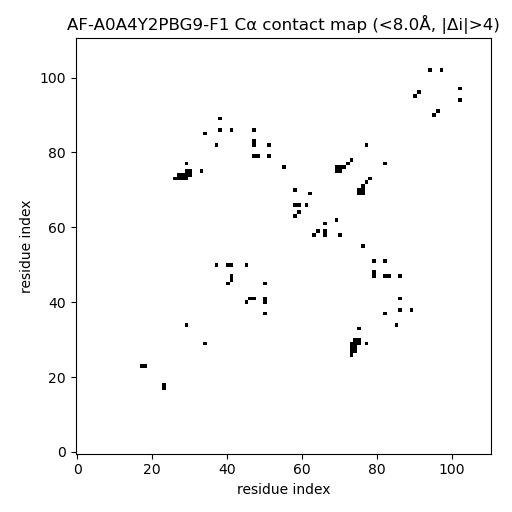68.44 104 LEU A CA 1
ATOM 858 C C . LEU A 1 104 ? -19.428 4.232 20.774 1.00 68.44 104 LEU A C 1
ATOM 860 O O . LEU A 1 104 ? -20.373 3.480 20.537 1.00 68.44 104 LEU A O 1
ATOM 864 N N . GLN A 1 105 ? -19.578 5.406 21.387 1.00 71.56 105 GLN A N 1
ATOM 865 C CA . GLN A 1 105 ? -20.880 5.934 21.783 1.00 71.56 105 GLN A CA 1
ATOM 866 C C . GLN A 1 105 ? -21.752 6.264 20.560 1.00 71.56 105 GLN A C 1
ATOM 868 O O . GLN A 1 105 ? -22.887 5.798 20.478 1.00 71.56 105 GLN A O 1
ATOM 873 N N . SER A 1 106 ? -21.197 6.950 19.555 1.00 70.12 106 SER A N 1
ATOM 874 C CA . SER A 1 106 ? -21.919 7.274 18.312 1.00 70.12 106 SER A CA 1
ATOM 875 C C . SER A 1 106 ? -22.355 6.036 17.510 1.00 70.12 106 SER A C 1
ATOM 877 O O . SER A 1 106 ? -23.388 6.056 16.840 1.00 70.12 106 SER A O 1
ATOM 879 N N . LEU A 1 107 ? -21.580 4.946 17.577 1.00 72.12 107 LEU A N 1
ATOM 880 C CA . LEU A 1 107 ? -21.909 3.673 16.931 1.00 72.12 107 LEU A CA 1
ATOM 881 C C . LEU A 1 107 ? -23.047 2.949 17.658 1.00 72.12 107 LEU A C 1
ATOM 883 O O . LEU A 1 107 ? -23.890 2.343 17.003 1.00 72.12 107 LEU A O 1
ATOM 887 N N . LYS A 1 108 ? -23.097 3.039 18.993 1.00 71.88 108 LYS A N 1
ATOM 888 C CA . LYS A 1 108 ? -24.194 2.482 19.799 1.00 71.88 108 LYS A CA 1
ATOM 889 C C . LYS A 1 108 ? -25.516 3.215 19.591 1.00 71.88 108 LYS A C 1
ATOM 891 O O . LYS A 1 108 ? -26.555 2.587 19.687 1.00 71.88 108 LYS A O 1
ATOM 896 N N . GLU A 1 109 ? -25.481 4.514 19.309 1.00 72.06 109 GLU A N 1
ATOM 897 C CA . GLU A 1 109 ? -26.684 5.331 19.084 1.00 72.06 109 GLU A CA 1
ATOM 898 C C . GLU A 1 109 ? -27.321 5.126 17.698 1.00 72.06 109 GLU A C 1
ATOM 900 O O . GLU A 1 109 ? -28.459 5.536 17.477 1.00 72.06 109 GLU A O 1
ATOM 905 N N . LYS A 1 110 ? -26.598 4.505 16.755 1.00 66.31 110 LYS A N 1
ATOM 906 C CA . LYS A 1 110 ? -27.073 4.202 15.391 1.00 66.31 110 LYS A CA 1
ATOM 907 C C . LYS A 1 110 ? -27.598 2.768 15.212 1.00 66.31 110 LYS A C 1
ATOM 909 O O . LYS A 1 110 ? -28.025 2.436 14.106 1.00 66.31 110 LYS A O 1
ATOM 914 N N . LEU A 1 111 ? -27.526 1.941 16.254 1.00 49.38 111 LEU A N 1
ATOM 915 C CA . LEU A 1 111 ? -28.020 0.559 16.318 1.00 49.38 111 LEU A CA 1
ATOM 916 C C . LEU A 1 111 ? -29.372 0.514 17.034 1.00 49.38 111 LEU A C 1
ATOM 918 O O . LEU A 1 111 ? -30.233 -0.263 16.570 1.00 49.38 111 LEU A O 1
#